Protein AF-A0A1H9GZG8-F1 (afdb_monomer_lite)

Radius of gyration: 14.17 Å; chains: 1; bounding box: 33×34×31 Å

Secondary structure (DSSP, 8-state):
--HHHHHHHHHHHHHTTPPPBTTEEEES-TT-HHHHHHHHHHHHHTTT--S--EEEET--EE--TTT---SEEPSS-----GGGHHHHHHHHHHHHTT-----

Structure (mmCIF, N/CA/C/O backbone):
data_AF-A0A1H9GZG8-F1
#
_entry.id   AF-A0A1H9GZG8-F1
#
loop_
_atom_site.group_PDB
_atom_site.id
_atom_site.type_symbol
_atom_site.label_atom_id
_atom_site.label_alt_id
_atom_site.label_comp_id
_atom_site.label_asym_id
_atom_site.label_entity_id
_atom_site.label_seq_id
_atom_site.pdbx_PDB_ins_code
_atom_site.Cartn_x
_atom_site.Cartn_y
_atom_site.Cartn_z
_atom_site.occupancy
_atom_site.B_iso_or_equiv
_atom_site.auth_seq_id
_atom_site.auth_comp_id
_atom_site.auth_asym_id
_atom_site.auth_atom_id
_atom_site.pdbx_PDB_model_num
ATOM 1 N N . MET A 1 1 ? -2.612 2.414 -17.884 1.00 75.69 1 MET A N 1
ATOM 2 C CA . MET A 1 1 ? -3.560 3.024 -16.916 1.00 75.69 1 MET A CA 1
ATOM 3 C C . MET A 1 1 ? -3.239 4.510 -16.687 1.00 75.69 1 MET A C 1
ATOM 5 O O . MET A 1 1 ? -2.059 4.841 -16.743 1.00 75.69 1 MET A O 1
ATOM 9 N N . LYS A 1 2 ? -4.209 5.420 -16.466 1.00 88.56 2 LYS A N 1
ATOM 10 C CA . LYS A 1 2 ? -3.913 6.821 -16.067 1.00 88.56 2 LYS A CA 1
ATOM 11 C C . LYS A 1 2 ? -3.866 6.950 -14.540 1.00 88.56 2 LYS A C 1
ATOM 13 O O . LYS A 1 2 ? -4.516 6.183 -13.841 1.00 88.56 2 LYS A O 1
ATOM 18 N N . ALA A 1 3 ? -3.167 7.962 -14.019 1.00 89.00 3 ALA A N 1
ATOM 19 C CA . ALA A 1 3 ? -3.050 8.192 -12.571 1.00 89.00 3 ALA A CA 1
ATOM 20 C C . ALA A 1 3 ? -4.413 8.302 -11.856 1.00 89.00 3 ALA A C 1
ATOM 22 O O . ALA A 1 3 ? -4.603 7.712 -10.798 1.00 89.00 3 ALA A O 1
ATOM 23 N N . ASN A 1 4 ? -5.393 8.978 -12.464 1.00 93.25 4 ASN A N 1
ATOM 24 C CA . ASN A 1 4 ? -6.739 9.095 -11.890 1.00 93.25 4 ASN A CA 1
ATOM 25 C C . ASN A 1 4 ? -7.475 7.751 -11.800 1.00 93.25 4 ASN A C 1
ATOM 27 O O . ASN A 1 4 ? -8.258 7.553 -10.875 1.00 93.25 4 ASN A O 1
ATOM 31 N N . ASP A 1 5 ? -7.221 6.829 -12.733 1.00 93.56 5 ASP A N 1
ATOM 32 C CA . ASP A 1 5 ? -7.823 5.494 -12.691 1.00 93.56 5 ASP A CA 1
ATOM 33 C C . ASP A 1 5 ? -7.278 4.704 -11.492 1.00 93.56 5 ASP A C 1
ATOM 35 O O . ASP A 1 5 ? -8.038 4.021 -10.811 1.00 93.56 5 ASP A O 1
ATOM 39 N N . ILE A 1 6 ? -5.979 4.859 -11.205 1.00 93.12 6 ILE A N 1
ATOM 40 C CA . ILE A 1 6 ? -5.300 4.238 -10.059 1.00 93.12 6 ILE A CA 1
ATOM 41 C C . ILE A 1 6 ? -5.841 4.804 -8.744 1.00 93.12 6 ILE A C 1
ATOM 43 O O . ILE A 1 6 ? -6.143 4.042 -7.833 1.00 93.12 6 ILE A O 1
ATOM 47 N N . ILE A 1 7 ? -6.012 6.126 -8.650 1.00 93.56 7 ILE A N 1
ATOM 48 C CA . ILE A 1 7 ? -6.572 6.770 -7.451 1.00 93.56 7 ILE A CA 1
ATOM 49 C C . ILE A 1 7 ? -7.997 6.278 -7.190 1.00 93.56 7 ILE A C 1
ATOM 51 O O . ILE A 1 7 ? -8.325 5.927 -6.060 1.00 93.56 7 ILE A O 1
ATOM 55 N N . ARG A 1 8 ? -8.836 6.202 -8.232 1.00 95.38 8 ARG A N 1
ATOM 56 C CA . ARG A 1 8 ? -10.198 5.671 -8.096 1.00 95.38 8 ARG A CA 1
ATOM 57 C C . ARG A 1 8 ? -10.182 4.220 -7.617 1.00 95.38 8 ARG A C 1
ATOM 59 O O . ARG A 1 8 ? -10.868 3.906 -6.658 1.00 95.38 8 ARG A O 1
ATOM 66 N N . MET A 1 9 ? -9.353 3.374 -8.229 1.00 94.75 9 MET A N 1
ATOM 67 C CA . MET A 1 9 ? -9.188 1.979 -7.809 1.00 94.75 9 MET A CA 1
ATOM 68 C C . MET A 1 9 ? -8.746 1.870 -6.344 1.00 94.75 9 MET A C 1
ATOM 70 O O . MET A 1 9 ? -9.263 1.035 -5.608 1.00 94.75 9 MET A O 1
ATOM 74 N N . ALA A 1 10 ? -7.813 2.720 -5.912 1.00 94.69 10 ALA A N 1
ATOM 75 C CA . ALA A 1 10 ? -7.342 2.750 -4.535 1.00 94.69 10 ALA A CA 1
ATOM 76 C C . ALA A 1 10 ? -8.463 3.130 -3.553 1.00 94.69 10 ALA A C 1
ATOM 78 O O . ALA A 1 10 ? -8.587 2.504 -2.504 1.00 94.69 10 ALA A O 1
ATOM 79 N N . HIS A 1 11 ? -9.301 4.112 -3.901 1.00 94.56 11 HIS A N 1
ATOM 80 C CA . HIS A 1 11 ? -10.476 4.460 -3.100 1.00 94.56 11 HIS A CA 1
ATOM 81 C C . HIS A 1 11 ? -11.494 3.319 -3.056 1.00 94.56 11 HIS A C 1
ATOM 83 O O . HIS A 1 11 ? -11.916 2.955 -1.965 1.00 94.56 11 HIS A O 1
ATOM 89 N N . ASP A 1 12 ? -11.816 2.705 -4.199 1.00 95.50 12 ASP A N 1
ATOM 90 C CA . ASP A 1 12 ? -12.771 1.594 -4.269 1.00 95.50 12 ASP A CA 1
ATOM 91 C C . ASP A 1 12 ? -12.330 0.419 -3.374 1.00 95.50 12 ASP A C 1
ATOM 93 O O . ASP A 1 12 ? -13.142 -0.134 -2.638 1.00 95.50 12 ASP A O 1
ATOM 97 N N . ILE A 1 13 ? -11.032 0.083 -3.383 1.00 95.19 13 ILE A N 1
ATOM 98 C CA . ILE A 1 13 ? -10.422 -0.955 -2.532 1.00 95.19 13 ILE A CA 1
ATOM 99 C C . ILE A 1 13 ? -10.566 -0.632 -1.046 1.00 95.19 13 ILE A C 1
ATOM 101 O O . ILE A 1 13 ? -10.907 -1.509 -0.246 1.00 95.19 13 ILE A O 1
ATOM 105 N N . ILE A 1 14 ? -10.273 0.617 -0.668 1.00 92.50 14 ILE A N 1
ATOM 106 C CA . ILE A 1 14 ? -10.413 1.057 0.718 1.00 92.50 14 ILE A CA 1
ATOM 107 C C . ILE A 1 14 ? -11.885 0.957 1.102 1.00 92.50 14 ILE A C 1
ATOM 109 O O . ILE A 1 14 ? -12.197 0.285 2.079 1.00 92.50 14 ILE A O 1
ATOM 113 N N . ASP A 1 15 ? -12.784 1.567 0.330 1.00 92.50 15 ASP A N 1
ATOM 114 C CA . ASP A 1 15 ? -14.220 1.661 0.602 1.00 92.50 15 ASP A CA 1
ATOM 115 C C . ASP A 1 15 ? -14.906 0.298 0.684 1.00 92.50 15 ASP A C 1
ATOM 117 O O . ASP A 1 15 ? -15.733 0.095 1.573 1.00 92.50 15 ASP A O 1
ATOM 121 N N . SER A 1 16 ? -14.505 -0.662 -0.152 1.00 92.31 16 SER A N 1
ATOM 122 C CA . SER A 1 16 ? -15.021 -2.030 -0.099 1.00 92.31 16 SER A CA 1
ATOM 123 C C . SER A 1 16 ? -14.441 -2.875 1.038 1.00 92.31 16 SER A C 1
ATOM 125 O O . SER A 1 16 ? -14.829 -4.033 1.159 1.00 92.31 16 SER A O 1
ATOM 127 N N . CYS A 1 17 ? -13.499 -2.345 1.832 1.00 90.12 17 CYS A N 1
ATOM 128 C CA . CYS A 1 17 ? -12.724 -3.100 2.822 1.00 90.12 17 CYS A CA 1
ATOM 129 C C . CYS A 1 17 ? -12.111 -4.367 2.211 1.00 90.12 17 CYS A C 1
ATOM 131 O O . CYS A 1 17 ? -12.250 -5.455 2.768 1.00 90.12 17 CYS A O 1
ATOM 133 N N . ALA A 1 18 ? -11.498 -4.238 1.028 1.00 93.25 18 ALA A N 1
ATOM 134 C CA . ALA A 1 18 ? -10.914 -5.396 0.367 1.00 93.25 18 ALA A CA 1
ATOM 135 C C . ALA A 1 18 ? -9.880 -6.074 1.279 1.00 93.25 18 ALA A C 1
ATOM 137 O O . ALA A 1 18 ? -9.170 -5.421 2.039 1.00 93.25 18 ALA A O 1
ATOM 138 N N . ILE A 1 19 ? -9.811 -7.396 1.198 1.00 92.50 19 ILE A N 1
ATOM 139 C CA . ILE A 1 19 ? -8.840 -8.186 1.951 1.00 92.50 19 ILE A CA 1
ATOM 140 C C . ILE A 1 19 ? -7.494 -8.119 1.231 1.00 92.50 19 ILE A C 1
ATOM 142 O O . ILE A 1 19 ? -7.451 -8.088 -0.008 1.00 92.50 19 ILE A O 1
ATOM 146 N N . GLU A 1 20 ? -6.408 -8.116 2.004 1.00 91.38 20 GLU A N 1
ATOM 147 C CA . GLU A 1 20 ? -5.052 -8.218 1.471 1.00 91.38 20 GLU A CA 1
ATOM 148 C C . GLU A 1 20 ? -4.908 -9.408 0.505 1.00 91.38 20 GLU A C 1
ATOM 150 O O . GLU A 1 20 ? -5.468 -10.488 0.719 1.00 91.38 20 GLU A O 1
ATOM 155 N N . ASN A 1 21 ? -4.183 -9.209 -0.598 1.00 91.69 21 ASN A N 1
ATOM 156 C CA . ASN A 1 21 ? -4.020 -10.231 -1.628 1.00 91.69 21 ASN A CA 1
ATOM 157 C C . ASN A 1 21 ? -2.734 -10.026 -2.445 1.00 91.69 21 ASN A C 1
ATOM 159 O O . ASN A 1 21 ? -1.837 -9.285 -2.067 1.00 91.69 21 ASN A O 1
ATOM 163 N N . ASP A 1 22 ? -2.623 -10.694 -3.593 1.00 91.06 22 ASP A N 1
ATOM 164 C CA . ASP A 1 22 ? -1.408 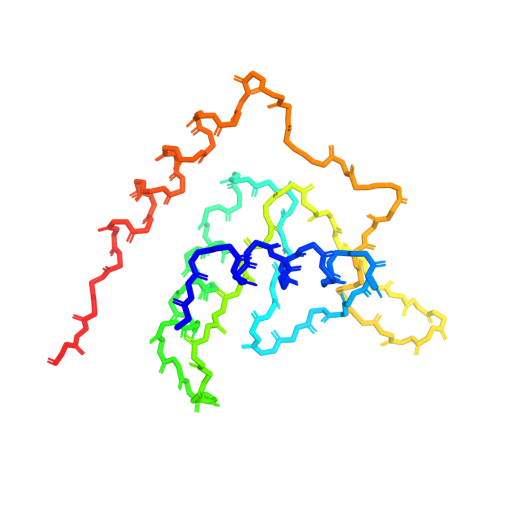-10.707 -4.408 1.00 91.06 22 ASP A CA 1
ATOM 165 C C . ASP A 1 22 ? -1.037 -9.359 -5.057 1.00 91.06 22 ASP A C 1
ATOM 167 O O . ASP A 1 22 ? 0.041 -9.254 -5.644 1.00 91.06 22 ASP A O 1
ATOM 171 N N . TYR A 1 23 ? -1.894 -8.336 -4.965 1.00 93.94 23 TYR A N 1
ATOM 172 C CA . TYR A 1 23 ? -1.626 -6.985 -5.471 1.00 93.94 23 TYR A CA 1
ATOM 173 C C . TYR A 1 23 ? -2.081 -5.854 -4.533 1.00 93.94 23 TYR A C 1
ATOM 175 O O . TYR A 1 23 ? -1.976 -4.682 -4.902 1.00 93.94 23 TYR A O 1
ATOM 183 N N . ILE A 1 24 ? -2.584 -6.176 -3.343 1.00 95.50 24 ILE A N 1
ATOM 184 C CA . ILE A 1 24 ? -3.023 -5.223 -2.317 1.00 95.50 24 ILE A CA 1
ATOM 185 C C . ILE A 1 24 ? -2.275 -5.5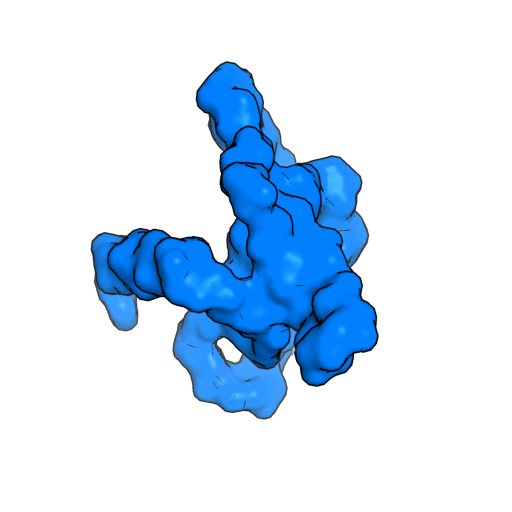67 -1.043 1.00 95.50 24 ILE A C 1
ATOM 187 O O . ILE A 1 24 ? -2.315 -6.721 -0.647 1.00 95.50 24 ILE A O 1
ATOM 191 N N . GLU A 1 25 ? -1.659 -4.575 -0.406 1.00 96.00 25 GLU A N 1
ATOM 192 C CA . GLU A 1 25 ? -0.996 -4.721 0.893 1.00 96.00 25 GLU A CA 1
ATOM 193 C C . GLU A 1 25 ? -1.332 -3.547 1.819 1.00 96.00 25 GLU A C 1
ATOM 195 O O . GLU A 1 25 ? -1.286 -2.388 1.383 1.00 96.00 25 GLU A O 1
ATOM 200 N N . TYR A 1 26 ? -1.584 -3.814 3.103 1.00 95.69 26 TYR A N 1
ATOM 201 C CA . TYR A 1 26 ? -1.779 -2.779 4.120 1.00 95.69 26 TYR A CA 1
ATOM 202 C C . TYR A 1 26 ? -0.561 -2.648 5.040 1.00 95.69 26 TYR A C 1
ATOM 204 O O . TYR A 1 26 ? 0.108 -3.610 5.421 1.00 95.69 26 TYR A O 1
ATOM 212 N N . LYS A 1 27 ? -0.214 -1.409 5.398 1.00 95.06 27 LYS A N 1
ATOM 213 C CA . LYS A 1 27 ? 0.863 -1.106 6.347 1.00 95.06 27 LYS A CA 1
ATOM 214 C C . LYS A 1 27 ? 0.434 0.015 7.282 1.00 95.06 27 LYS A C 1
ATOM 216 O O . LYS A 1 27 ? 0.159 1.136 6.855 1.00 95.06 27 LYS A O 1
ATOM 221 N N . LYS A 1 28 ? 0.483 -0.257 8.588 1.00 93.75 28 LYS A N 1
ATOM 222 C CA . LYS A 1 28 ? 0.110 0.702 9.640 1.00 93.75 28 LYS A CA 1
ATOM 223 C C . LYS A 1 28 ? 0.890 2.018 9.575 1.00 93.75 28 LYS A C 1
ATOM 225 O O . LYS A 1 28 ? 0.324 3.072 9.842 1.00 93.75 28 LYS A O 1
ATOM 230 N N . SER A 1 29 ? 2.183 1.978 9.250 1.00 92.38 29 SER A N 1
ATOM 231 C CA . SER A 1 29 ? 3.009 3.184 9.123 1.00 92.38 29 SER A CA 1
ATOM 232 C C . SER A 1 29 ? 4.176 2.993 8.156 1.00 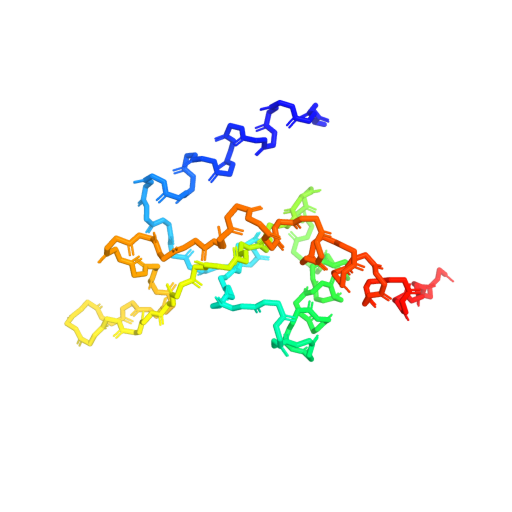92.38 29 SER A C 1
ATOM 234 O O . SER A 1 29 ? 4.554 1.870 7.818 1.00 92.38 29 SER A O 1
ATOM 236 N N . ALA A 1 30 ? 4.782 4.110 7.749 1.00 92.12 30 ALA A N 1
ATOM 237 C CA . ALA A 1 30 ? 6.003 4.123 6.943 1.00 92.12 30 ALA A CA 1
ATOM 238 C C . ALA A 1 30 ? 7.268 3.713 7.721 1.00 92.12 30 ALA A C 1
ATOM 240 O O . ALA A 1 30 ? 8.331 3.541 7.123 1.00 92.12 30 ALA A O 1
ATOM 241 N N . ASP A 1 31 ? 7.168 3.537 9.043 1.00 91.88 31 ASP A N 1
ATOM 242 C CA . ASP A 1 31 ? 8.293 3.106 9.879 1.00 91.88 31 ASP A CA 1
ATOM 243 C C . ASP A 1 31 ? 8.615 1.620 9.686 1.00 91.88 31 ASP A C 1
ATOM 245 O O . ASP A 1 31 ? 9.741 1.192 9.947 1.00 91.88 31 ASP A O 1
ATOM 249 N N . ILE A 1 32 ? 7.658 0.842 9.164 1.00 92.19 32 ILE A N 1
ATOM 250 C CA . ILE A 1 32 ? 7.806 -0.578 8.817 1.00 92.19 32 ILE A CA 1
ATOM 251 C C . ILE A 1 32 ? 8.557 -0.703 7.478 1.00 92.19 32 ILE A C 1
ATOM 253 O O . ILE A 1 32 ? 8.057 -1.216 6.476 1.00 92.19 32 ILE A O 1
ATOM 257 N N . LYS A 1 33 ? 9.778 -0.162 7.446 1.00 93.31 33 LYS A N 1
ATOM 258 C CA . LYS A 1 33 ? 10.597 -0.010 6.236 1.00 93.31 33 LYS A CA 1
ATOM 259 C C . LYS A 1 33 ? 10.945 -1.347 5.590 1.00 93.31 33 LYS A C 1
ATOM 261 O O . LYS A 1 33 ? 10.923 -1.467 4.369 1.00 93.31 33 LYS A O 1
ATOM 266 N N . ASP A 1 34 ? 11.273 -2.357 6.391 1.00 93.75 34 ASP A N 1
ATOM 267 C CA . ASP A 1 34 ? 11.605 -3.682 5.869 1.00 93.75 34 ASP A CA 1
ATOM 268 C C . ASP A 1 34 ? 10.379 -4.357 5.236 1.00 93.75 34 ASP A C 1
ATOM 270 O O . ASP A 1 34 ? 10.504 -4.967 4.177 1.00 93.75 34 ASP A O 1
ATOM 274 N N . GLY A 1 35 ? 9.199 -4.194 5.842 1.00 94.00 35 GLY A N 1
ATOM 275 C CA . GLY A 1 35 ? 7.926 -4.663 5.300 1.00 94.00 35 GLY A CA 1
ATOM 276 C C . GLY A 1 35 ? 7.613 -4.017 3.953 1.00 94.00 35 GLY A C 1
ATOM 277 O O . GLY A 1 35 ? 7.418 -4.726 2.973 1.00 94.00 35 GLY A O 1
ATOM 278 N N . ILE A 1 36 ? 7.674 -2.684 3.874 1.00 95.31 36 ILE A N 1
ATOM 279 C CA . ILE A 1 36 ? 7.415 -1.946 2.627 1.00 95.31 36 ILE A CA 1
ATOM 280 C C . ILE A 1 36 ? 8.382 -2.373 1.514 1.00 95.31 36 ILE A C 1
ATOM 282 O O . ILE A 1 36 ? 7.950 -2.600 0.385 1.00 95.31 36 ILE A O 1
ATOM 286 N N . LEU A 1 37 ? 9.677 -2.528 1.814 1.00 94.19 37 LEU A N 1
ATOM 287 C CA . LEU A 1 37 ? 10.655 -3.008 0.831 1.00 94.19 37 LEU A CA 1
ATOM 288 C C . LEU A 1 37 ? 10.352 -4.423 0.342 1.00 94.19 37 LEU A C 1
ATOM 290 O O . LEU A 1 37 ? 10.428 -4.676 -0.858 1.00 94.19 37 LEU A O 1
ATOM 294 N N . LYS A 1 38 ? 10.031 -5.347 1.254 1.00 93.25 38 LYS A N 1
ATOM 295 C CA . LYS A 1 38 ? 9.709 -6.736 0.901 1.00 93.25 38 LYS A CA 1
ATOM 296 C C . LYS A 1 38 ? 8.504 -6.790 -0.033 1.00 93.25 38 LYS A C 1
ATOM 298 O O . LYS A 1 38 ? 8.603 -7.424 -1.082 1.00 93.25 38 LYS A O 1
ATOM 303 N N . THR A 1 39 ? 7.424 -6.086 0.303 1.00 94.50 39 THR A N 1
ATOM 304 C CA . THR A 1 39 ? 6.218 -6.033 -0.531 1.00 94.50 39 THR A CA 1
ATOM 305 C C . THR A 1 39 ? 6.511 -5.377 -1.881 1.00 94.50 39 THR A C 1
ATOM 307 O O . THR A 1 39 ? 6.168 -5.933 -2.920 1.00 94.50 39 THR A O 1
ATOM 310 N N . ALA A 1 40 ? 7.225 -4.245 -1.904 1.00 93.81 40 ALA A 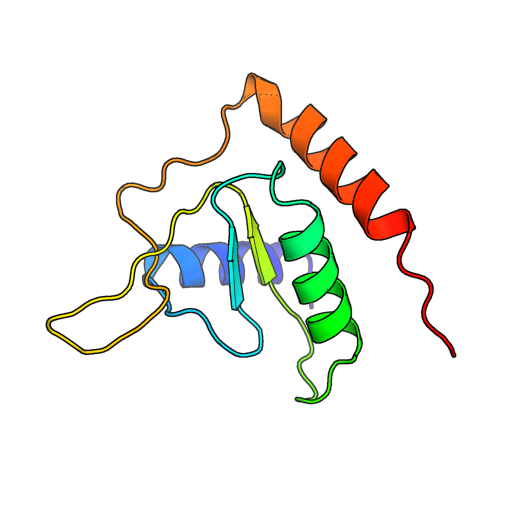N 1
ATOM 311 C CA . ALA A 1 40 ? 7.575 -3.570 -3.152 1.00 93.81 40 ALA A CA 1
ATOM 312 C C . ALA A 1 40 ? 8.415 -4.462 -4.081 1.00 93.81 40 ALA A C 1
ATOM 314 O O . ALA A 1 40 ? 8.130 -4.548 -5.275 1.00 93.81 40 ALA A O 1
ATOM 315 N N . CYS A 1 41 ? 9.413 -5.171 -3.545 1.00 91.88 41 CYS A N 1
ATOM 316 C CA . CYS A 1 41 ? 10.182 -6.161 -4.298 1.00 91.88 41 CYS A CA 1
ATOM 317 C C . CYS A 1 41 ? 9.306 -7.322 -4.794 1.00 91.88 41 CYS A C 1
ATOM 319 O O . CYS A 1 41 ? 9.441 -7.732 -5.945 1.00 91.88 41 CYS A O 1
ATOM 321 N N . ALA A 1 42 ? 8.405 -7.845 -3.957 1.00 91.31 42 ALA A N 1
ATOM 322 C CA . ALA A 1 42 ? 7.506 -8.935 -4.329 1.00 91.31 42 ALA A CA 1
ATOM 323 C C . ALA A 1 42 ? 6.578 -8.540 -5.489 1.00 91.31 42 ALA A C 1
ATOM 325 O O . ALA A 1 42 ? 6.512 -9.256 -6.489 1.00 91.31 42 ALA A O 1
ATOM 326 N N . PHE A 1 43 ? 5.942 -7.369 -5.404 1.00 92.75 43 PHE A N 1
ATOM 327 C CA . PHE A 1 43 ? 5.095 -6.835 -6.473 1.00 92.75 43 PHE A CA 1
ATOM 328 C C . PHE A 1 43 ? 5.898 -6.533 -7.742 1.00 92.75 43 PHE A C 1
ATOM 330 O O . PHE A 1 43 ? 5.444 -6.838 -8.841 1.00 92.75 43 PHE A O 1
ATOM 337 N N . SER A 1 44 ? 7.122 -6.013 -7.606 1.00 89.25 44 SER A N 1
ATOM 338 C CA . SER A 1 44 ? 7.990 -5.692 -8.749 1.00 89.25 44 SER A CA 1
ATOM 339 C C . SER A 1 44 ? 8.503 -6.935 -9.483 1.00 89.25 44 SER A C 1
ATOM 341 O O . SER A 1 44 ? 8.677 -6.895 -10.698 1.00 89.25 44 SER A O 1
ATOM 343 N N . ASN A 1 45 ? 8.712 -8.052 -8.775 1.00 88.62 45 ASN A N 1
ATOM 344 C CA . ASN A 1 45 ? 9.022 -9.346 -9.399 1.00 88.62 45 ASN A CA 1
ATOM 345 C C . ASN A 1 45 ? 7.850 -9.890 -10.229 1.00 88.62 45 ASN A C 1
ATOM 347 O O . ASN A 1 45 ? 8.052 -10.765 -11.066 1.00 88.62 45 ASN A O 1
ATOM 351 N N . ASN A 1 46 ? 6.639 -9.384 -9.981 1.00 85.38 46 ASN A N 1
ATOM 352 C CA . ASN A 1 46 ? 5.433 -9.596 -10.767 1.00 85.38 46 ASN A CA 1
ATOM 353 C C . ASN A 1 46 ? 5.149 -11.057 -11.165 1.00 85.38 46 ASN A C 1
ATOM 355 O O . ASN A 1 46 ? 4.733 -11.344 -12.286 1.00 85.38 46 ASN A O 1
ATOM 359 N N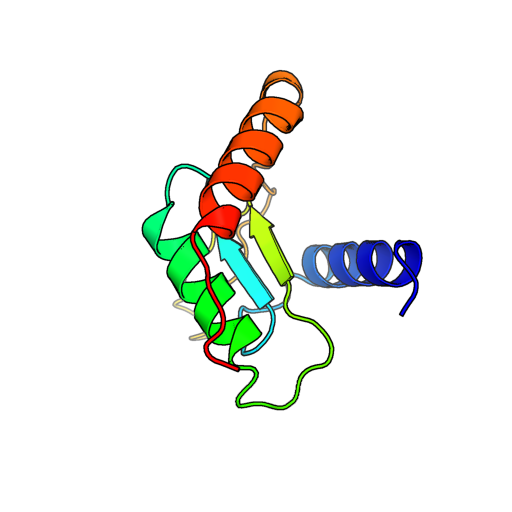 . TYR A 1 47 ? 5.353 -11.999 -10.240 1.00 83.12 47 TYR A N 1
ATOM 360 C CA . TYR A 1 47 ? 5.162 -13.432 -10.502 1.00 83.12 47 TYR A CA 1
ATOM 361 C C . TYR A 1 47 ? 3.741 -13.769 -10.994 1.00 83.12 47 TYR A C 1
ATOM 363 O O . TYR A 1 47 ? 3.553 -14.675 -11.801 1.00 83.12 47 TYR A O 1
ATOM 371 N N . MET A 1 48 ? 2.744 -13.005 -10.535 1.00 86.56 48 MET A N 1
ATOM 372 C CA . MET A 1 48 ? 1.328 -13.187 -10.869 1.00 86.56 48 MET A CA 1
ATOM 373 C C . MET A 1 48 ? 0.881 -12.397 -12.116 1.00 86.56 48 MET A C 1
ATOM 375 O O . MET A 1 48 ? -0.309 -12.381 -12.423 1.00 86.56 48 MET A O 1
ATOM 379 N N . ASN A 1 49 ? 1.806 -11.752 -12.845 1.00 88.88 49 ASN A N 1
ATOM 380 C CA . ASN A 1 49 ? 1.535 -10.948 -14.048 1.00 88.88 49 ASN A CA 1
ATOM 381 C C . ASN A 1 49 ? 0.442 -9.876 -13.855 1.00 88.88 49 ASN A C 1
ATOM 383 O O . ASN A 1 49 ? -0.428 -9.676 -14.706 1.00 88.88 49 ASN A O 1
ATOM 387 N N . ARG A 1 50 ? 0.481 -9.173 -12.725 1.00 90.38 50 ARG A N 1
ATOM 388 C CA . ARG A 1 50 ? -0.374 -8.023 -12.422 1.00 90.38 50 ARG A CA 1
ATOM 389 C C . ARG A 1 50 ? 0.173 -6.762 -13.092 1.00 90.38 50 ARG A C 1
ATOM 391 O O . ARG A 1 50 ? 1.380 -6.552 -13.166 1.00 90.38 50 ARG A O 1
ATOM 398 N N . GLU A 1 51 ? -0.718 -5.904 -13.586 1.00 89.00 51 GLU A N 1
ATOM 399 C CA . GLU A 1 51 ? -0.321 -4.601 -14.151 1.00 89.00 51 GLU A CA 1
ATOM 400 C C . GLU A 1 51 ? 0.090 -3.612 -13.047 1.00 89.00 51 GLU A C 1
ATOM 402 O O . GLU A 1 51 ? 0.930 -2.744 -13.270 1.00 89.00 51 GLU A O 1
ATOM 407 N N . ILE A 1 52 ? -0.497 -3.740 -11.853 1.00 91.38 52 ILE A N 1
ATOM 408 C CA . ILE A 1 52 ? -0.292 -2.831 -10.727 1.00 91.38 52 ILE A CA 1
ATOM 409 C C . ILE A 1 52 ? -0.328 -3.595 -9.402 1.00 91.38 52 ILE A C 1
ATOM 411 O O . ILE A 1 52 ? -1.106 -4.534 -9.255 1.00 91.38 52 ILE A O 1
ATOM 415 N N . GLY A 1 53 ? 0.498 -3.158 -8.451 1.00 93.88 53 GLY A N 1
ATOM 416 C CA . GLY A 1 53 ? 0.403 -3.508 -7.037 1.00 93.88 53 GLY A CA 1
ATOM 417 C C . GLY A 1 53 ? 0.255 -2.237 -6.201 1.00 93.88 53 GLY A C 1
ATOM 418 O O . GLY A 1 53 ? 0.858 -1.210 -6.522 1.00 93.88 53 GLY A O 1
ATOM 419 N N . LEU A 1 54 ? -0.564 -2.291 -5.155 1.00 95.81 54 LEU A N 1
ATOM 420 C CA . LEU A 1 54 ? -0.906 -1.165 -4.293 1.00 95.81 54 LEU A CA 1
ATOM 421 C C . LEU A 1 54 ? -0.493 -1.466 -2.854 1.00 95.81 54 LEU A C 1
ATOM 423 O O . LEU A 1 54 ? -0.911 -2.464 -2.276 1.00 95.81 54 LEU A O 1
ATOM 427 N N . ILE A 1 55 ? 0.307 -0.572 -2.276 1.00 95.81 55 ILE A N 1
ATOM 428 C CA . ILE A 1 55 ? 0.680 -0.607 -0.860 1.00 95.81 55 ILE A CA 1
ATOM 429 C C . ILE A 1 55 ? 0.024 0.594 -0.185 1.00 95.81 55 ILE A C 1
ATOM 431 O O . ILE A 1 55 ? 0.336 1.742 -0.506 1.00 95.81 55 ILE A O 1
ATOM 435 N N . PHE A 1 56 ? -0.876 0.333 0.754 1.00 95.75 56 PHE A N 1
ATOM 436 C CA . PHE A 1 56 ? -1.597 1.354 1.498 1.00 95.75 56 PHE A CA 1
ATOM 437 C C . PHE A 1 56 ? -0.913 1.616 2.837 1.00 95.75 56 PHE A C 1
ATOM 439 O O . PHE A 1 56 ? -0.892 0.759 3.719 1.00 95.75 56 PHE A O 1
ATOM 446 N N . VAL A 1 57 ? -0.366 2.819 3.006 1.00 95.19 57 VAL A N 1
ATOM 447 C CA . VAL A 1 57 ? 0.355 3.215 4.223 1.00 95.19 57 VAL A CA 1
ATOM 448 C C . VAL A 1 57 ? -0.535 4.083 5.113 1.00 95.19 57 VAL A C 1
ATOM 450 O O . VAL A 1 57 ? -1.189 5.004 4.633 1.00 95.19 57 VAL A O 1
ATOM 453 N N . GLY A 1 58 ? -0.542 3.807 6.418 1.00 93.69 58 GLY A N 1
ATOM 454 C CA . GLY A 1 58 ? -1.462 4.425 7.380 1.00 93.69 58 GLY A CA 1
ATOM 455 C C . GLY A 1 58 ? -2.748 3.623 7.601 1.00 93.69 58 GLY A C 1
ATOM 456 O O . GLY A 1 58 ? -3.688 4.134 8.209 1.00 93.69 58 GLY A O 1
ATOM 457 N N . ILE A 1 59 ? -2.806 2.385 7.100 1.00 94.88 59 ILE A N 1
ATOM 458 C CA . ILE A 1 59 ? -3.947 1.481 7.269 1.00 94.88 59 ILE A CA 1
ATOM 459 C C . ILE A 1 59 ? -3.502 0.295 8.118 1.00 94.88 59 ILE A C 1
ATOM 461 O O . ILE A 1 59 ? -2.542 -0.395 7.782 1.00 94.88 59 ILE A O 1
ATOM 465 N N . GLU A 1 60 ? -4.168 0.103 9.253 1.00 92.94 60 GLU A N 1
ATOM 466 C CA . GLU A 1 60 ? -3.961 -1.065 10.109 1.00 92.94 60 GLU A CA 1
ATOM 467 C C . GLU A 1 60 ? -4.751 -2.252 9.576 1.00 92.94 60 GLU A C 1
ATOM 469 O O . GLU A 1 60 ? -5.826 -2.070 9.012 1.00 92.94 60 GLU A O 1
ATOM 474 N N . GLU A 1 61 ? -4.239 -3.455 9.802 1.00 91.44 61 GLU A N 1
ATOM 475 C CA . GLU A 1 61 ? -4.883 -4.706 9.413 1.00 91.44 61 GLU A CA 1
ATOM 476 C C . GLU A 1 61 ? -5.034 -5.628 10.624 1.00 91.44 61 GLU A C 1
ATOM 478 O O . GLU A 1 61 ? -4.238 -5.570 11.569 1.00 91.44 61 GLU A O 1
ATOM 483 N N . VAL A 1 62 ? -6.066 -6.469 10.607 1.00 91.75 62 VAL A N 1
ATOM 484 C CA . VAL A 1 62 ? -6.330 -7.479 11.636 1.00 91.75 62 VAL A CA 1
ATOM 485 C C . VAL A 1 62 ? -6.777 -8.789 11.006 1.00 91.75 62 VAL A C 1
ATOM 487 O O . VAL A 1 62 ? -7.388 -8.808 9.940 1.00 91.75 62 VAL A O 1
ATOM 490 N N . ASP A 1 63 ? -6.506 -9.887 11.703 1.00 89.81 63 ASP A N 1
ATOM 491 C CA . ASP A 1 63 ? -7.090 -11.181 11.367 1.00 89.81 63 ASP A CA 1
ATOM 492 C C . ASP A 1 63 ? -8.476 -11.296 12.009 1.00 89.81 63 ASP A C 1
ATOM 494 O O . ASP A 1 63 ? -8.617 -11.195 13.235 1.00 89.81 63 ASP A O 1
ATOM 498 N N . ASP A 1 64 ? -9.490 -11.534 11.184 1.00 86.06 64 ASP A N 1
ATOM 499 C CA . ASP A 1 64 ? -10.844 -11.830 11.623 1.00 86.06 64 ASP A CA 1
ATOM 500 C C . ASP A 1 64 ? -10.925 -13.299 12.063 1.00 86.06 64 ASP A C 1
ATOM 502 O O . ASP A 1 64 ? -10.812 -14.247 11.281 1.00 86.06 64 ASP A O 1
ATOM 506 N N . LYS A 1 65 ? -11.100 -13.501 13.370 1.00 83.81 65 LYS A N 1
ATOM 507 C CA . LYS A 1 65 ? -11.175 -14.839 13.969 1.00 83.81 65 LYS A CA 1
ATOM 508 C C . LYS A 1 65 ? -12.537 -15.507 13.781 1.00 83.81 65 LYS A C 1
ATOM 510 O O . LYS A 1 65 ? -12.617 -16.718 13.974 1.00 83.81 65 LYS A O 1
ATOM 515 N N . GLU A 1 66 ? -13.584 -14.747 13.466 1.00 81.94 66 GLU A N 1
ATOM 516 C CA . GLU A 1 66 ? -14.940 -15.263 13.272 1.00 81.94 66 GLU A CA 1
ATOM 517 C C . GLU A 1 66 ? -15.142 -15.745 11.835 1.00 81.94 66 GLU A C 1
ATOM 519 O O . GLU A 1 66 ? -15.663 -16.842 11.629 1.00 81.94 66 GLU A O 1
ATOM 524 N N . THR A 1 67 ? -14.688 -14.972 10.845 1.00 81.31 67 THR A N 1
ATOM 525 C CA . THR A 1 67 ? -14.773 -15.354 9.424 1.00 81.31 67 THR A CA 1
ATOM 526 C C . THR A 1 67 ? -13.580 -16.198 8.966 1.00 81.31 67 THR A C 1
ATOM 528 O O . THR A 1 67 ? -13.688 -16.952 7.998 1.00 81.31 67 THR A O 1
ATOM 531 N N . GLY A 1 68 ? -12.451 -16.117 9.680 1.00 83.50 68 GLY A N 1
ATOM 532 C CA . GLY A 1 68 ? -11.186 -16.753 9.307 1.00 83.50 68 GLY A CA 1
ATOM 533 C C . GLY A 1 68 ? -10.392 -15.971 8.255 1.00 83.50 68 GLY A C 1
ATOM 534 O O . GLY A 1 68 ? -9.344 -16.446 7.806 1.00 83.50 68 GLY A O 1
ATOM 535 N N . GLU A 1 69 ? -10.880 -14.796 7.857 1.00 84.88 69 GLU A N 1
ATOM 536 C CA . GLU A 1 69 ? -10.202 -13.889 6.938 1.00 84.88 69 GLU A CA 1
ATOM 537 C C . GLU A 1 69 ? -9.011 -13.220 7.632 1.00 84.88 69 GLU A C 1
ATOM 539 O O . GLU A 1 69 ? -9.035 -12.924 8.825 1.00 84.88 69 GLU A O 1
ATOM 544 N N . LYS A 1 70 ? -7.927 -13.006 6.892 1.00 86.69 70 LYS A N 1
ATOM 545 C CA . LYS A 1 70 ? -6.686 -12.427 7.421 1.00 86.69 70 LYS A CA 1
ATOM 546 C C . LYS A 1 70 ? -6.421 -11.077 6.795 1.00 86.69 70 LYS A C 1
ATOM 548 O O . LYS A 1 70 ? -6.853 -10.860 5.670 1.00 86.69 70 LYS A O 1
ATOM 553 N N . ALA A 1 71 ? -5.680 -10.223 7.494 1.00 86.88 71 ALA A N 1
ATOM 554 C CA . ALA A 1 71 ? -5.268 -8.916 6.978 1.00 86.88 71 ALA A CA 1
ATOM 555 C C . ALA A 1 71 ? -6.448 -8.074 6.432 1.00 86.88 71 ALA A C 1
ATOM 557 O O . ALA A 1 71 ? -6.417 -7.511 5.336 1.00 86.88 71 ALA A O 1
ATOM 558 N N . VAL A 1 72 ? -7.526 -8.010 7.217 1.00 89.69 72 VAL A N 1
ATOM 559 C CA . VAL A 1 72 ? -8.692 -7.160 6.958 1.00 89.69 72 VAL A CA 1
ATOM 560 C C . VAL A 1 72 ? -8.375 -5.736 7.434 1.00 89.69 72 VAL A C 1
ATOM 562 O O . VAL A 1 72 ? -7.935 -5.573 8.578 1.00 89.69 72 VAL A O 1
ATOM 565 N N . PRO A 1 73 ? -8.600 -4.686 6.622 1.00 91.88 73 PRO A N 1
ATOM 566 C CA . PRO A 1 73 ? -8.293 -3.317 7.020 1.00 91.88 73 PRO A CA 1
ATOM 567 C C . PRO A 1 73 ? -9.207 -2.838 8.159 1.00 91.88 73 PRO A C 1
ATOM 569 O O . PRO A 1 73 ? -10.437 -2.883 8.071 1.00 91.88 73 PRO A O 1
ATOM 572 N N . VAL A 1 74 ? -8.606 -2.319 9.230 1.00 92.50 74 VAL A N 1
ATOM 573 C CA . VAL A 1 74 ? -9.310 -1.808 10.413 1.00 92.50 74 VAL A CA 1
ATOM 574 C C . VAL A 1 74 ? -10.065 -0.526 10.079 1.00 92.50 74 VAL A C 1
ATOM 576 O O . VAL A 1 74 ? -9.534 0.389 9.449 1.00 92.50 74 VAL A O 1
ATOM 579 N N . ARG A 1 75 ? -11.301 -0.418 10.576 1.00 90.06 75 ARG A N 1
ATOM 580 C CA . ARG A 1 75 ? -12.112 0.803 10.497 1.00 90.06 75 ARG A CA 1
ATOM 581 C C . ARG A 1 75 ? -12.343 1.415 11.890 1.00 90.06 75 ARG A C 1
ATOM 583 O O . ARG A 1 75 ? -12.569 0.666 12.839 1.00 90.06 75 ARG A O 1
ATOM 590 N N . PRO A 1 76 ? -12.359 2.757 12.022 1.00 89.69 76 PRO A N 1
ATOM 591 C CA . PRO A 1 76 ? -12.048 3.749 10.986 1.00 89.69 76 PRO A CA 1
ATOM 592 C C . PRO A 1 76 ? -10.561 3.732 10.597 1.00 89.69 76 PRO A C 1
ATOM 594 O O . PRO A 1 76 ? -9.712 3.337 11.389 1.00 89.69 76 PRO A O 1
ATOM 597 N N . ILE A 1 77 ? -10.253 4.169 9.371 1.00 91.00 77 ILE A N 1
ATOM 598 C CA . ILE A 1 77 ? -8.871 4.222 8.876 1.00 91.00 77 ILE A CA 1
ATOM 599 C C . ILE A 1 77 ? -8.112 5.310 9.638 1.00 91.00 77 ILE A C 1
ATOM 601 O O . ILE A 1 77 ? -8.492 6.479 9.580 1.00 91.00 77 ILE A O 1
ATOM 605 N N . SER A 1 78 ? -7.035 4.926 10.328 1.00 88.31 78 SER A N 1
ATOM 606 C CA . SER A 1 78 ? -6.182 5.838 11.104 1.00 88.31 78 SER A CA 1
ATOM 607 C C . SER A 1 78 ? -5.541 6.918 10.227 1.00 88.31 78 SER A C 1
ATOM 609 O O . SER A 1 78 ? -5.455 8.081 10.625 1.00 88.31 78 SER A O 1
ATOM 611 N N . GLY A 1 79 ? -5.106 6.528 9.026 1.00 91.38 79 GLY A N 1
ATOM 612 C CA . GLY A 1 79 ? -4.459 7.401 8.060 1.00 91.38 79 GLY A CA 1
ATOM 613 C C . GLY A 1 79 ? -3.093 7.905 8.526 1.00 91.38 79 GLY A C 1
ATOM 614 O O . GLY A 1 79 ? -2.509 7.444 9.508 1.00 91.38 79 GLY A O 1
ATOM 615 N N . ILE A 1 80 ? -2.576 8.886 7.792 1.00 93.69 80 ILE A N 1
ATOM 616 C CA . ILE A 1 80 ? -1.348 9.608 8.124 1.00 93.69 80 ILE A CA 1
ATOM 617 C C . ILE A 1 80 ? -1.749 11.041 8.465 1.00 93.69 80 ILE A C 1
ATOM 619 O O . ILE A 1 80 ? -2.582 11.635 7.781 1.00 93.69 80 ILE A O 1
ATOM 623 N N . LYS A 1 81 ? -1.163 11.613 9.524 1.00 93.38 81 LYS A N 1
ATOM 624 C CA . LYS A 1 81 ? -1.388 13.027 9.859 1.00 93.38 81 LYS A CA 1
ATOM 625 C C . LYS A 1 81 ? -0.995 13.900 8.673 1.00 93.38 81 LYS A C 1
ATOM 627 O O . LYS A 1 81 ? 0.081 13.712 8.117 1.00 93.38 81 LYS A O 1
ATOM 632 N N . GLU A 1 82 ? -1.813 14.898 8.357 1.00 93.88 82 GLU A N 1
ATOM 633 C CA . GLU A 1 82 ? -1.596 15.781 7.204 1.00 93.88 82 GLU A CA 1
ATOM 634 C C . GLU A 1 82 ? -0.203 16.435 7.215 1.00 93.88 82 GLU A C 1
ATOM 636 O O . GLU A 1 82 ? 0.500 16.435 6.209 1.00 93.88 82 GLU A O 1
ATOM 641 N N . SER A 1 83 ? 0.264 16.859 8.395 1.00 95.00 83 SER A N 1
ATOM 642 C CA . SER A 1 83 ? 1.606 17.424 8.593 1.00 95.00 83 SER A CA 1
ATOM 643 C C . SER A 1 83 ? 2.767 16.452 8.338 1.00 95.00 83 SER A C 1
ATOM 645 O O . SER A 1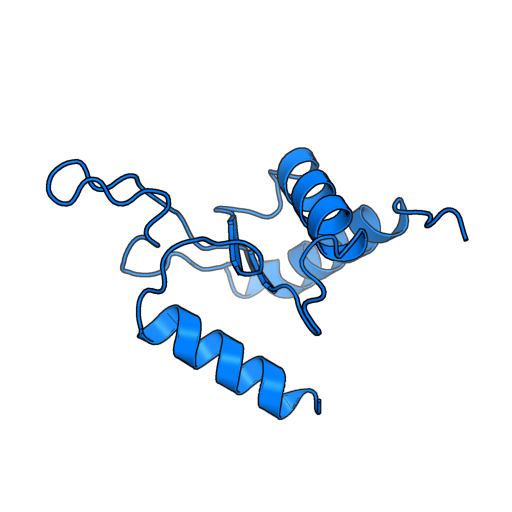 83 ? 3.918 16.879 8.292 1.00 95.00 83 SER A O 1
ATOM 647 N N . LEU A 1 84 ? 2.492 15.152 8.211 1.00 94.94 84 LEU A N 1
ATOM 648 C CA . LEU A 1 84 ? 3.475 14.092 7.984 1.00 94.94 84 LEU A CA 1
ATOM 649 C C . LEU A 1 84 ? 3.370 13.469 6.585 1.00 94.94 84 LEU A C 1
ATOM 651 O O . LEU A 1 84 ? 4.133 12.550 6.291 1.00 94.94 84 LEU A O 1
ATOM 655 N N . ILE A 1 85 ? 2.456 13.928 5.723 1.00 93.44 85 ILE A N 1
ATOM 656 C CA . ILE A 1 85 ? 2.269 13.345 4.384 1.00 93.44 85 ILE A CA 1
ATOM 657 C C . ILE A 1 85 ? 3.560 13.464 3.567 1.00 93.44 85 ILE A C 1
ATOM 659 O O . ILE A 1 85 ? 4.090 12.456 3.106 1.00 93.44 85 ILE A O 1
ATOM 663 N N . GLU A 1 86 ? 4.116 14.672 3.462 1.00 95.56 86 GLU A N 1
ATOM 664 C CA . GLU A 1 86 ? 5.326 14.924 2.670 1.00 95.56 86 GLU A CA 1
ATOM 665 C C . GLU A 1 86 ? 6.546 14.165 3.218 1.00 95.56 86 GLU A C 1
ATOM 667 O O . GLU A 1 86 ? 7.307 13.551 2.467 1.00 95.56 86 GLU A O 1
ATOM 672 N N . SER A 1 87 ? 6.735 14.155 4.542 1.00 95.31 87 SER A N 1
ATOM 673 C CA . SER A 1 87 ? 7.860 13.446 5.164 1.00 95.31 87 SER A CA 1
ATOM 674 C C . SER A 1 87 ? 7.746 11.928 4.996 1.00 95.31 87 SER A C 1
ATOM 676 O O . SER A 1 87 ? 8.757 11.250 4.779 1.00 95.31 87 SER A O 1
ATOM 678 N N . THR A 1 88 ? 6.523 11.398 5.026 1.00 95.06 88 THR A N 1
ATOM 679 C CA . THR A 1 88 ? 6.243 9.986 4.754 1.00 95.06 88 THR A CA 1
ATOM 680 C C . THR A 1 88 ? 6.520 9.647 3.292 1.00 95.06 88 THR A C 1
ATOM 682 O O . THR A 1 88 ? 7.236 8.685 3.018 1.00 95.06 88 THR A O 1
ATOM 685 N N . GLU A 1 89 ? 6.036 10.460 2.352 1.00 94.88 89 GLU A N 1
ATOM 686 C CA . GLU A 1 89 ? 6.287 10.276 0.921 1.00 94.88 89 GLU A CA 1
ATOM 687 C C . GLU A 1 89 ? 7.791 10.268 0.617 1.00 94.88 89 GLU A C 1
ATOM 689 O O . GLU A 1 89 ? 8.289 9.367 -0.061 1.00 94.88 89 GLU A O 1
ATOM 694 N N . ASN A 1 90 ? 8.540 11.219 1.179 1.00 95.12 90 ASN A N 1
ATOM 695 C CA . ASN A 1 90 ? 9.991 11.289 1.019 1.00 95.12 90 ASN A CA 1
ATOM 696 C C . ASN A 1 90 ? 10.699 10.062 1.609 1.00 95.12 90 ASN A C 1
ATOM 698 O O . ASN A 1 90 ? 11.626 9.532 0.994 1.00 95.12 90 ASN A O 1
ATOM 702 N N . THR A 1 91 ? 10.240 9.571 2.762 1.00 94.00 91 THR A N 1
ATOM 703 C CA . THR A 1 91 ? 10.772 8.349 3.383 1.00 94.00 91 THR A CA 1
ATOM 704 C C . THR A 1 91 ? 10.557 7.133 2.486 1.00 94.00 91 THR A C 1
ATOM 706 O O . THR A 1 91 ? 11.494 6.366 2.267 1.00 94.00 91 THR A O 1
ATOM 709 N N . ILE A 1 92 ? 9.355 6.974 1.923 1.00 95.12 92 ILE A N 1
ATOM 710 C CA . ILE A 1 92 ? 9.022 5.860 1.025 1.00 95.12 92 ILE A CA 1
ATOM 711 C C . ILE A 1 92 ? 9.829 5.957 -0.275 1.00 95.12 92 ILE A C 1
ATOM 713 O O . ILE A 1 92 ? 10.422 4.966 -0.695 1.00 95.12 92 ILE A O 1
ATOM 717 N N . LYS A 1 93 ? 9.938 7.142 -0.890 1.00 94.81 93 LYS A N 1
ATOM 718 C CA . LYS A 1 93 ? 10.763 7.348 -2.094 1.00 94.81 93 LYS A CA 1
ATOM 719 C C . LYS A 1 93 ? 12.228 6.985 -1.853 1.00 94.81 93 LYS A C 1
ATOM 721 O O . LYS A 1 93 ? 12.813 6.249 -2.644 1.00 94.81 93 LYS A O 1
ATOM 726 N N . ALA A 1 94 ? 12.807 7.467 -0.753 1.00 94.19 94 ALA A N 1
ATOM 727 C CA . ALA A 1 94 ? 14.189 7.166 -0.386 1.00 94.19 94 ALA A CA 1
ATOM 728 C C . ALA A 1 94 ? 14.401 5.668 -0.136 1.00 94.19 94 ALA A C 1
ATOM 730 O O . ALA A 1 94 ? 15.439 5.114 -0.490 1.00 94.19 94 ALA A O 1
ATOM 731 N N . LEU A 1 95 ? 13.405 5.003 0.449 1.00 93.44 95 LEU A N 1
ATOM 732 C CA . LEU A 1 95 ? 13.426 3.571 0.689 1.00 93.44 95 LEU A CA 1
ATOM 733 C C . LEU A 1 95 ? 13.433 2.787 -0.633 1.00 93.44 95 LEU A C 1
ATOM 735 O O . LEU A 1 95 ? 14.345 1.992 -0.862 1.00 93.44 95 LEU A O 1
ATOM 739 N N . LEU A 1 96 ? 12.474 3.063 -1.523 1.00 92.38 96 LEU A N 1
ATOM 740 C CA . LEU A 1 96 ? 12.325 2.379 -2.813 1.00 92.38 96 LEU A CA 1
ATOM 741 C C . LEU A 1 96 ? 13.504 2.615 -3.765 1.00 92.38 96 LEU A C 1
ATOM 743 O O . LEU A 1 96 ? 13.809 1.740 -4.570 1.00 92.38 96 LEU A O 1
ATOM 747 N N . ALA A 1 97 ? 14.222 3.734 -3.632 1.00 92.88 97 ALA A N 1
ATOM 748 C CA . ALA A 1 97 ? 15.435 4.010 -4.405 1.00 92.88 97 ALA A CA 1
ATOM 749 C C . ALA A 1 97 ? 16.557 2.967 -4.203 1.00 92.88 97 ALA A C 1
ATOM 751 O O . ALA A 1 97 ? 17.493 2.916 -4.995 1.00 92.88 97 ALA A O 1
ATOM 752 N N . ASN A 1 98 ? 16.475 2.122 -3.167 1.00 88.50 98 ASN A N 1
ATOM 753 C CA . ASN A 1 98 ? 17.430 1.034 -2.937 1.00 88.50 98 ASN A CA 1
ATOM 754 C C . ASN A 1 98 ? 17.113 -0.241 -3.741 1.00 88.50 98 ASN A C 1
ATOM 756 O O . ASN A 1 98 ? 17.932 -1.165 -3.766 1.00 88.50 98 ASN A O 1
ATOM 760 N N . ILE A 1 99 ? 15.942 -0.321 -4.378 1.00 88.06 99 ILE A N 1
ATOM 761 C CA . ILE A 1 99 ? 15.544 -1.471 -5.191 1.00 88.06 99 ILE A CA 1
ATOM 762 C C . ILE A 1 99 ? 16.188 -1.331 -6.569 1.00 88.06 99 ILE A C 1
ATOM 764 O O . ILE A 1 99 ? 15.858 -0.436 -7.342 1.00 88.06 99 ILE A O 1
ATOM 768 N N . HIS A 1 100 ? 17.094 -2.255 -6.881 1.00 86.62 100 HIS A N 1
ATOM 769 C CA . HIS A 1 100 ? 17.790 -2.312 -8.162 1.00 86.62 100 HIS A CA 1
ATOM 770 C C . HIS A 1 100 ? 17.371 -3.590 -8.894 1.00 86.62 100 HIS A C 1
ATOM 772 O O . HIS A 1 100 ? 17.854 -4.673 -8.543 1.00 86.62 100 HIS A O 1
ATOM 778 N N . PRO A 1 101 ? 16.465 -3.497 -9.884 1.00 77.56 101 PRO A N 1
ATOM 779 C CA . PRO A 1 101 ? 16.084 -4.644 -10.693 1.00 77.56 101 PRO A CA 1
ATOM 780 C C . PRO A 1 101 ? 17.320 -5.229 -11.375 1.00 77.56 101 PRO A C 1
ATOM 782 O O . PRO A 1 101 ? 18.114 -4.499 -11.973 1.00 77.56 101 PRO A O 1
ATOM 785 N N . ARG A 1 102 ? 17.488 -6.550 -11.300 1.00 73.94 102 ARG A N 1
ATOM 786 C CA . ARG A 1 102 ? 18.416 -7.250 -12.189 1.00 73.94 102 ARG A CA 1
ATOM 787 C C . ARG A 1 102 ? 17.673 -7.506 -13.492 1.00 73.94 102 ARG A C 1
ATOM 789 O O . ARG A 1 102 ? 16.809 -8.377 -13.526 1.00 73.94 102 ARG A O 1
ATOM 796 N N . ILE A 1 103 ? 17.965 -6.675 -14.490 1.00 65.50 103 ILE A N 1
ATOM 797 C CA . ILE A 1 103 ? 17.497 -6.829 -15.873 1.00 65.50 103 ILE A CA 1
ATOM 798 C C . ILE A 1 103 ? 18.324 -7.923 -16.547 1.00 65.50 103 ILE A C 1
ATOM 800 O O . ILE A 1 103 ? 19.559 -7.927 -16.326 1.00 65.50 103 ILE A O 1
#

Sequence (103 aa):
MKANDIIRMAHDIIDSCAIENDYIEYKKSADIKDGILKTACAFSNNYMNREIGLIFVGIEEVDDKETGEKAVPVRPISGIKESLIESTENTIKALLANIHPRI

Foldseek 3Di:
DDPVVVVVVVVVCVVVQPADDQQEEEELALVVLVVLQVSVVSVVVVPVVDPHHDYHHQWDFAQDPVVRGGRGTDPPRRRDPPVCPVVSVVSSVVSCVPDDDDD

pLDDT: mean 91.18, std 5.0, range [65.5, 96.0]